Protein AF-A0A5A9NVC7-F1 (afdb_monomer_lite)

Foldseek 3Di:
DDDPPPDDPVVLVPDDPVVNCCVVCVVVVVVVCPPPLNVCVVVVNDDLVNVLVVLVVVLVVLVVVVVVLVVCCPPPVRVVPNDCPPDRCNVVSVVVNVVSVVVVVVVVVVPDDDD

Radius of gyration: 20.89 Å; chains: 1; bounding box: 48×17×75 Å

Structure (mmCIF, N/CA/C/O backbone):
data_AF-A0A5A9NVC7-F1
#
_entry.id   AF-A0A5A9NVC7-F1
#
loop_
_atom_site.group_PDB
_atom_site.id
_atom_site.type_symbol
_atom_site.label_atom_id
_atom_site.label_alt_id
_atom_site.label_comp_id
_atom_site.label_asym_id
_atom_site.label_entity_id
_atom_site.label_seq_id
_atom_site.pdbx_PDB_ins_code
_atom_site.Cartn_x
_atom_site.Cartn_y
_atom_site.Cartn_z
_atom_site.occupancy
_atom_site.B_iso_or_equiv
_atom_site.auth_seq_id
_atom_site.auth_comp_id
_atom_site.auth_asym_id
_atom_site.auth_atom_id
_atom_site.pdbx_PDB_model_num
ATOM 1 N N . MET A 1 1 ? -30.151 3.679 -17.916 1.00 35.38 1 MET A N 1
ATOM 2 C CA . MET A 1 1 ? -29.539 2.762 -18.900 1.00 35.38 1 MET A CA 1
ATOM 3 C C . MET A 1 1 ? -28.053 3.063 -18.915 1.00 35.38 1 MET A C 1
ATOM 5 O O . MET A 1 1 ? -27.618 3.911 -19.678 1.00 35.38 1 MET A O 1
ATOM 9 N N . GLU A 1 2 ? -27.292 2.458 -18.006 1.00 37.38 2 GLU A N 1
ATOM 10 C CA . GLU A 1 2 ? -25.833 2.552 -18.056 1.00 37.38 2 GLU A CA 1
ATOM 11 C C . GLU A 1 2 ? -25.345 1.413 -18.937 1.00 37.38 2 GLU A C 1
ATOM 13 O O . GLU A 1 2 ? -25.499 0.236 -18.619 1.00 37.38 2 GLU A O 1
ATOM 18 N N . THR A 1 3 ? -24.861 1.765 -20.121 1.00 36.56 3 THR A N 1
ATOM 19 C CA . THR A 1 3 ? -24.255 0.811 -21.035 1.00 36.56 3 THR A CA 1
ATOM 20 C C . THR A 1 3 ? -22.942 0.349 -20.417 1.00 36.56 3 THR A C 1
ATOM 22 O O . THR A 1 3 ? -21.951 1.082 -20.457 1.00 36.56 3 THR A O 1
ATOM 25 N N . SER A 1 4 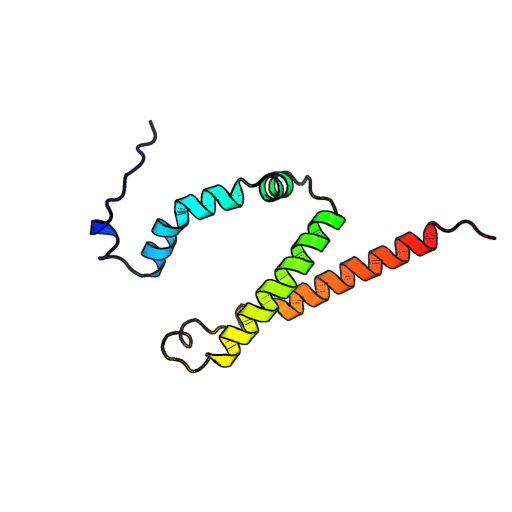? -22.923 -0.861 -19.856 1.00 45.91 4 SER A N 1
ATOM 26 C CA . SER A 1 4 ? -21.690 -1.614 -19.646 1.00 45.91 4 SER A CA 1
ATOM 27 C C . SER A 1 4 ? -20.990 -1.722 -20.997 1.00 45.91 4 SER A C 1
ATOM 29 O O . SER A 1 4 ? -21.351 -2.549 -21.832 1.00 45.91 4 SER A O 1
ATOM 31 N N . LYS A 1 5 ? -20.022 -0.838 -21.254 1.00 48.75 5 LYS A N 1
ATOM 32 C CA . LYS A 1 5 ? -19.079 -1.021 -22.353 1.00 48.75 5 LYS A CA 1
ATOM 33 C C . LYS A 1 5 ? -18.272 -2.266 -22.011 1.00 48.75 5 LYS A C 1
ATOM 35 O O . LYS A 1 5 ? -17.355 -2.211 -21.198 1.00 48.75 5 LYS A O 1
ATOM 40 N N . ASN A 1 6 ? -18.688 -3.385 -22.592 1.00 52.09 6 ASN A N 1
ATOM 41 C CA . ASN A 1 6 ? -17.904 -4.601 -22.684 1.00 52.09 6 ASN A CA 1
ATOM 42 C C . ASN A 1 6 ? -16.670 -4.261 -23.532 1.00 52.09 6 ASN A C 1
ATOM 44 O O . ASN A 1 6 ? -16.761 -4.203 -24.759 1.00 52.09 6 ASN A O 1
ATOM 48 N N . VAL A 1 7 ? -15.570 -3.890 -22.877 1.00 51.56 7 VAL A N 1
ATOM 49 C CA . VAL A 1 7 ? -14.302 -3.611 -23.556 1.00 51.56 7 VAL A CA 1
ATOM 50 C C . VAL A 1 7 ? -13.744 -4.958 -23.991 1.00 51.56 7 VAL A C 1
ATOM 52 O O . VAL A 1 7 ? -13.434 -5.802 -23.154 1.00 51.56 7 VAL A O 1
ATOM 55 N N . GLN A 1 8 ? -13.696 -5.173 -25.304 1.00 49.44 8 GLN A N 1
ATOM 56 C CA . GLN A 1 8 ? -13.180 -6.404 -25.892 1.00 49.44 8 GLN A CA 1
ATOM 57 C C . GLN A 1 8 ? -11.675 -6.540 -25.585 1.00 49.44 8 GLN A C 1
ATOM 59 O O . GLN A 1 8 ? -10.974 -5.522 -25.601 1.00 49.44 8 GLN A O 1
ATOM 64 N N . PRO A 1 9 ? -11.155 -7.761 -25.346 1.00 51.16 9 PRO A N 1
ATOM 65 C CA . PRO A 1 9 ? -9.744 -7.991 -25.017 1.00 51.16 9 PRO A CA 1
ATOM 66 C C . PRO A 1 9 ? -8.768 -7.393 -26.042 1.00 51.16 9 PRO A C 1
ATOM 68 O O . PRO A 1 9 ? -7.686 -6.947 -25.670 1.00 51.16 9 PRO A O 1
ATOM 71 N N . GLU A 1 10 ? -9.165 -7.330 -27.318 1.00 50.88 10 GLU A N 1
ATOM 72 C CA . GLU A 1 10 ? -8.334 -6.820 -28.416 1.00 50.88 10 GLU A CA 1
ATOM 73 C C . GLU A 1 10 ? -8.061 -5.306 -28.357 1.00 50.88 10 GLU A C 1
ATOM 75 O O . GLU A 1 10 ? -7.126 -4.843 -29.000 1.00 50.88 10 GLU A O 1
ATOM 80 N N . GLN A 1 11 ? -8.832 -4.516 -27.595 1.00 53.19 11 GLN A N 1
ATOM 81 C CA . GLN A 1 11 ? -8.586 -3.069 -27.462 1.00 53.19 11 GLN A CA 1
ATOM 82 C C . GLN A 1 11 ? -7.611 -2.705 -26.333 1.00 53.19 11 GLN A C 1
ATOM 84 O O . GLN A 1 11 ? -7.152 -1.570 -26.275 1.00 53.19 11 GLN A O 1
ATOM 89 N N . ILE A 1 12 ? -7.300 -3.637 -25.426 1.00 57.69 12 ILE A N 1
ATOM 90 C CA . ILE A 1 12 ? -6.425 -3.375 -24.270 1.00 57.69 12 ILE A CA 1
ATOM 91 C C . ILE A 1 12 ? -4.946 -3.390 -24.689 1.00 57.69 12 ILE A C 1
ATOM 93 O O . ILE A 1 12 ? -4.115 -2.756 -24.054 1.00 57.69 12 ILE A O 1
ATOM 97 N N . THR A 1 13 ? -4.596 -4.071 -25.781 1.00 62.84 13 THR A N 1
ATOM 98 C CA . THR A 1 13 ? -3.195 -4.246 -26.197 1.00 62.84 13 THR A CA 1
ATOM 99 C C . THR A 1 13 ? -2.566 -3.015 -26.858 1.00 62.84 13 THR A C 1
ATOM 101 O O . THR A 1 13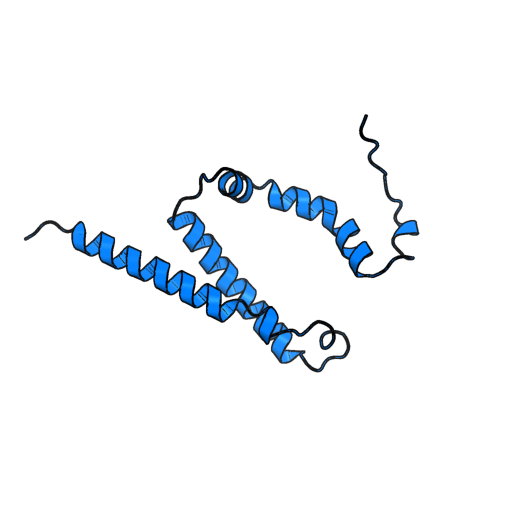 ? -1.363 -3.033 -27.093 1.00 62.84 13 THR A O 1
ATOM 104 N N . ASP A 1 14 ? -3.351 -1.976 -27.166 1.00 79.69 14 ASP A N 1
ATOM 105 C CA . ASP A 1 14 ? -2.904 -0.759 -27.872 1.00 79.69 14 ASP A CA 1
ATOM 106 C C . ASP A 1 14 ? -2.856 0.489 -26.960 1.00 79.69 14 ASP A C 1
ATOM 108 O O . ASP A 1 14 ? -2.720 1.613 -27.435 1.00 79.69 14 ASP A O 1
ATOM 112 N N . SER A 1 15 ? -2.997 0.311 -25.640 1.00 88.25 15 SER A N 1
ATOM 113 C CA . SER A 1 15 ? -2.971 1.398 -24.651 1.00 88.25 15 SER A CA 1
ATOM 114 C C . SER A 1 15 ? -1.794 1.305 -23.676 1.00 88.25 15 SER A C 1
ATOM 116 O O . SER A 1 15 ? -1.159 0.258 -23.536 1.00 88.25 15 SER A O 1
ATOM 118 N N . ASP A 1 16 ? -1.496 2.404 -22.975 1.00 95.81 16 ASP A N 1
ATOM 119 C CA . ASP A 1 16 ? -0.419 2.454 -21.980 1.00 95.81 16 ASP A CA 1
ATOM 120 C C . ASP A 1 16 ? -0.639 1.441 -20.845 1.00 95.81 16 ASP A C 1
ATOM 122 O O . ASP A 1 16 ? -1.766 1.178 -20.418 1.00 95.81 16 ASP A O 1
ATOM 126 N N . LEU A 1 17 ? 0.454 0.918 -20.275 1.00 93.94 17 LEU A N 1
ATOM 127 C CA . LEU A 1 17 ? 0.406 -0.078 -19.194 1.00 93.94 17 LEU A CA 1
ATOM 128 C C . LEU A 1 17 ? -0.468 0.365 -18.005 1.00 93.94 17 LEU A C 1
ATOM 130 O O . LEU A 1 17 ? -1.164 -0.452 -17.401 1.00 93.94 17 LEU A O 1
ATOM 134 N N . SER A 1 18 ? -0.456 1.657 -17.671 1.00 95.38 18 SER A N 1
ATOM 135 C CA . SER A 1 18 ? -1.276 2.221 -16.593 1.00 95.38 18 SER A CA 1
ATOM 136 C C . SER A 1 18 ? -2.778 2.094 -16.878 1.00 95.38 18 SER A C 1
ATOM 138 O O . SER A 1 18 ? -3.552 1.745 -15.981 1.00 95.38 18 SER A O 1
ATOM 140 N N . GLU A 1 19 ? -3.197 2.320 -18.125 1.00 95.81 19 GLU A N 1
ATOM 141 C CA . GLU A 1 19 ? -4.580 2.150 -18.566 1.00 95.81 19 GLU A CA 1
ATOM 142 C C . GLU A 1 19 ? -4.976 0.677 -18.565 1.00 95.81 19 GLU A C 1
ATOM 144 O O . GLU A 1 19 ? -6.049 0.333 -18.063 1.00 95.81 19 GLU A O 1
ATOM 149 N N . GLN A 1 20 ? -4.085 -0.198 -19.039 1.00 95.94 20 GLN A N 1
ATOM 150 C CA . GLN A 1 20 ? -4.308 -1.640 -19.016 1.00 95.94 20 GLN A CA 1
ATOM 151 C C . GLN A 1 20 ? -4.545 -2.138 -17.588 1.00 95.94 20 GLN A C 1
ATOM 153 O O . GLN A 1 20 ? -5.594 -2.725 -17.329 1.00 95.94 20 GLN A O 1
ATOM 158 N N . ILE A 1 21 ? -3.642 -1.839 -16.639 1.00 95.88 21 ILE A N 1
ATOM 159 C CA . ILE A 1 21 ? -3.776 -2.238 -15.224 1.00 95.88 21 ILE A CA 1
ATOM 160 C C . ILE A 1 21 ? -5.100 -1.735 -14.645 1.00 95.88 21 ILE A C 1
ATOM 162 O O . ILE A 1 21 ? -5.826 -2.501 -14.005 1.00 95.88 21 ILE A O 1
ATOM 166 N N . LYS A 1 22 ? -5.454 -0.470 -14.896 1.00 95.12 22 LYS A N 1
ATOM 167 C CA . LYS A 1 22 ? -6.707 0.122 -14.411 1.00 95.12 22 LYS A CA 1
ATOM 168 C C . LYS A 1 22 ? -7.936 -0.621 -14.935 1.00 95.12 22 LYS A C 1
ATOM 170 O O . LYS A 1 22 ? -8.885 -0.833 -14.184 1.00 95.12 22 LYS A O 1
ATOM 175 N N . VAL A 1 23 ? -7.932 -1.010 -16.209 1.00 95.38 23 VAL A N 1
ATOM 176 C CA . VAL A 1 23 ? -9.046 -1.741 -16.824 1.00 95.38 23 VAL A CA 1
ATOM 177 C C . VAL A 1 23 ? -9.111 -3.167 -16.285 1.00 95.38 23 VAL A C 1
ATOM 179 O O . VAL A 1 23 ? -10.163 -3.578 -15.798 1.00 95.38 23 VAL A O 1
ATOM 182 N N . VAL A 1 24 ? -7.999 -3.908 -16.309 1.00 96.00 24 VAL A N 1
ATOM 183 C CA . VAL A 1 24 ? -8.005 -5.336 -15.946 1.00 96.00 24 VAL A CA 1
ATOM 184 C C . VAL A 1 24 ? -8.237 -5.580 -14.454 1.00 96.00 24 VAL A C 1
ATOM 186 O O . VAL A 1 24 ? -8.742 -6.633 -14.074 1.00 96.00 24 VAL A O 1
ATOM 189 N N . THR A 1 25 ? -7.916 -4.608 -13.594 1.00 96.38 25 THR A N 1
ATOM 190 C CA . THR A 1 25 ? -8.158 -4.700 -12.143 1.00 96.38 25 THR A CA 1
ATOM 191 C C . THR A 1 25 ? -9.498 -4.107 -11.705 1.00 96.38 25 THR A C 1
ATOM 193 O O . THR A 1 25 ? -9.831 -4.174 -10.524 1.00 96.38 25 THR A O 1
ATOM 196 N N . LYS A 1 26 ? -10.310 -3.563 -12.623 1.00 97.50 26 LYS A N 1
ATOM 197 C CA . LYS A 1 26 ? -11.568 -2.878 -12.283 1.00 97.50 26 LYS A CA 1
ATOM 198 C C . LYS A 1 26 ? -12.516 -3.758 -11.464 1.00 97.50 26 LYS A C 1
ATOM 200 O O . LYS A 1 26 ? -12.966 -3.354 -10.396 1.00 97.50 26 LYS A O 1
ATOM 205 N N . ASP A 1 27 ? -12.785 -4.976 -11.928 1.00 97.19 27 ASP A N 1
ATOM 206 C CA . ASP A 1 27 ? -13.744 -5.860 -11.260 1.00 97.19 27 ASP A CA 1
ATOM 207 C C . ASP A 1 27 ? -13.221 -6.369 -9.912 1.00 97.19 27 ASP A C 1
ATOM 209 O O . ASP A 1 27 ? -13.991 -6.526 -8.962 1.00 97.19 27 ASP A O 1
ATOM 213 N N . SER A 1 28 ? -11.914 -6.640 -9.798 1.00 97.75 28 SER A N 1
ATOM 214 C CA . SER A 1 28 ? -11.314 -7.035 -8.519 1.00 97.75 28 SER A CA 1
ATOM 215 C C . SER A 1 28 ? -11.291 -5.875 -7.528 1.00 97.75 28 SER A C 1
ATOM 217 O O . SER A 1 28 ? -11.591 -6.100 -6.357 1.00 97.75 28 SER A O 1
ATOM 219 N N . HIS A 1 29 ? -11.038 -4.649 -7.990 1.00 97.62 29 HIS A N 1
ATOM 220 C CA . HIS A 1 29 ? -11.141 -3.438 -7.182 1.00 97.62 29 HIS A CA 1
ATOM 221 C C . HIS A 1 29 ? -12.563 -3.254 -6.639 1.00 97.62 29 HIS A C 1
ATOM 223 O O . HIS A 1 29 ? -12.741 -3.118 -5.429 1.00 97.62 29 HIS A O 1
ATOM 229 N N . THR A 1 30 ? -13.584 -3.349 -7.500 1.00 98.12 30 THR A N 1
ATOM 230 C CA . THR A 1 30 ? -14.990 -3.262 -7.076 1.00 98.12 30 THR A CA 1
ATOM 231 C C . THR A 1 30 ? -15.345 -4.342 -6.055 1.00 98.12 30 THR A C 1
ATOM 233 O O . THR A 1 30 ? -16.056 -4.072 -5.092 1.00 98.12 30 THR A O 1
ATOM 236 N N . ARG A 1 31 ? -14.834 -5.571 -6.188 1.00 98.19 31 ARG A N 1
ATOM 237 C CA . ARG A 1 31 ? -15.053 -6.592 -5.149 1.00 98.19 31 ARG A CA 1
ATOM 238 C C . ARG A 1 31 ? -14.333 -6.263 -3.840 1.00 98.19 31 ARG A C 1
ATOM 240 O O . ARG A 1 31 ? -14.914 -6.460 -2.778 1.00 98.19 31 ARG A O 1
ATOM 247 N N . ALA A 1 32 ? -13.096 -5.773 -3.904 1.00 97.44 32 ALA A N 1
ATOM 248 C CA . ALA A 1 32 ? -12.292 -5.467 -2.722 1.00 97.44 32 ALA A CA 1
ATOM 249 C C . ALA A 1 32 ? -12.912 -4.341 -1.875 1.00 97.44 32 ALA A C 1
ATOM 251 O O . ALA A 1 32 ? -13.040 -4.485 -0.656 1.00 97.44 32 ALA A O 1
ATOM 252 N N . GLU A 1 33 ? -13.366 -3.258 -2.515 1.00 96.94 33 GLU A N 1
ATOM 253 C CA . GLU A 1 33 ? -14.001 -2.122 -1.827 1.00 96.94 33 GLU A CA 1
ATOM 254 C C . GLU A 1 33 ? -15.385 -2.464 -1.241 1.00 96.94 33 GLU A C 1
ATOM 256 O O . GLU A 1 33 ? -15.816 -1.827 -0.285 1.00 96.94 33 GLU A O 1
ATOM 261 N N . ASN A 1 34 ? -16.054 -3.503 -1.761 1.00 97.44 34 ASN A N 1
ATOM 262 C CA . ASN A 1 34 ? -17.370 -3.965 -1.298 1.00 97.44 34 ASN A CA 1
ATOM 263 C C . ASN A 1 34 ? -17.308 -5.131 -0.290 1.00 97.44 34 ASN A C 1
ATOM 265 O O . ASN A 1 34 ? -18.331 -5.744 0.017 1.00 97.44 34 ASN A O 1
ATOM 269 N N . THR A 1 35 ? -16.132 -5.453 0.256 1.00 96.75 35 THR A N 1
ATOM 270 C CA . THR A 1 35 ? -16.030 -6.391 1.388 1.00 96.75 35 THR A CA 1
ATOM 271 C C . THR A 1 35 ? -16.690 -5.812 2.643 1.00 96.75 35 THR A C 1
ATOM 273 O O . THR A 1 35 ? -16.718 -4.597 2.838 1.00 96.75 35 THR A O 1
ATOM 276 N N . GLU A 1 36 ? -17.190 -6.664 3.545 1.00 94.38 36 GLU A N 1
ATOM 277 C CA . GLU A 1 36 ? -17.865 -6.206 4.774 1.00 94.38 36 GLU A CA 1
ATOM 278 C C . GLU A 1 36 ? -16.993 -5.269 5.622 1.00 94.38 36 GLU A C 1
ATOM 280 O O . GLU A 1 36 ? -17.487 -4.282 6.174 1.00 94.38 36 GLU A O 1
ATOM 285 N N . LEU A 1 37 ? -15.685 -5.549 5.688 1.00 91.62 37 LEU A N 1
ATOM 286 C CA . LEU A 1 37 ? -14.719 -4.713 6.396 1.00 91.62 37 LEU A CA 1
ATOM 287 C C . LEU A 1 37 ? -14.621 -3.319 5.764 1.00 91.62 37 LEU A C 1
ATOM 289 O O . LEU A 1 37 ? -14.717 -2.327 6.485 1.00 91.62 37 LEU A O 1
ATOM 293 N N . MET A 1 38 ? -14.460 -3.232 4.439 1.00 95.44 38 MET A N 1
ATOM 294 C CA . MET A 1 38 ? -14.334 -1.950 3.734 1.00 95.44 38 MET A CA 1
ATOM 295 C C . MET A 1 38 ? -15.636 -1.146 3.764 1.00 95.44 38 MET A C 1
ATOM 297 O O . MET A 1 38 ? -15.604 0.051 4.044 1.00 95.44 38 MET A O 1
ATOM 301 N N . LEU A 1 39 ? -16.789 -1.798 3.597 1.00 96.88 39 LEU A N 1
ATOM 302 C CA . LEU A 1 39 ? -18.095 -1.145 3.718 1.00 96.88 39 LEU A CA 1
ATOM 303 C C . LEU A 1 39 ? -18.330 -0.591 5.129 1.00 96.88 39 LEU A C 1
ATOM 305 O O . LEU A 1 39 ? -18.853 0.512 5.289 1.00 96.88 39 LEU A O 1
ATOM 309 N N . SER A 1 40 ? -17.935 -1.337 6.164 1.00 95.38 40 SER A N 1
ATOM 310 C CA . SER A 1 40 ? -18.006 -0.861 7.551 1.00 95.38 40 SER A CA 1
ATOM 311 C C . SER A 1 40 ? -17.068 0.324 7.776 1.00 95.38 40 SER A C 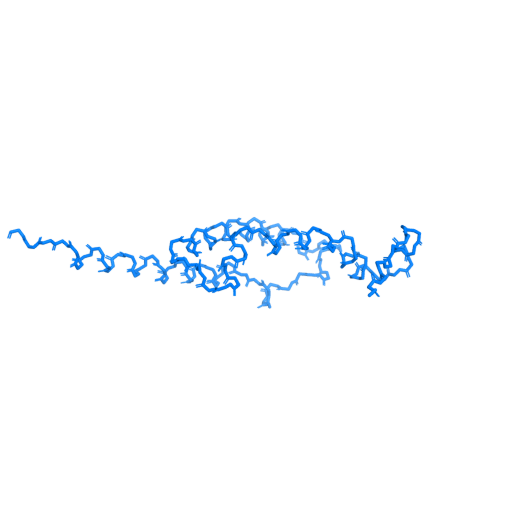1
ATOM 313 O O . SER A 1 40 ? -17.467 1.308 8.395 1.00 95.38 40 SER A O 1
ATOM 315 N N . TYR A 1 41 ? -15.861 0.273 7.207 1.00 94.50 41 TYR A N 1
ATOM 316 C CA . TYR A 1 41 ? -14.882 1.356 7.268 1.00 94.50 41 TYR A CA 1
ATOM 317 C C . TYR A 1 41 ? -15.406 2.651 6.631 1.00 94.50 41 TYR A C 1
ATOM 319 O O . TYR A 1 41 ? -15.385 3.703 7.266 1.00 94.50 41 TYR A O 1
ATOM 327 N N . GLN A 1 42 ? -15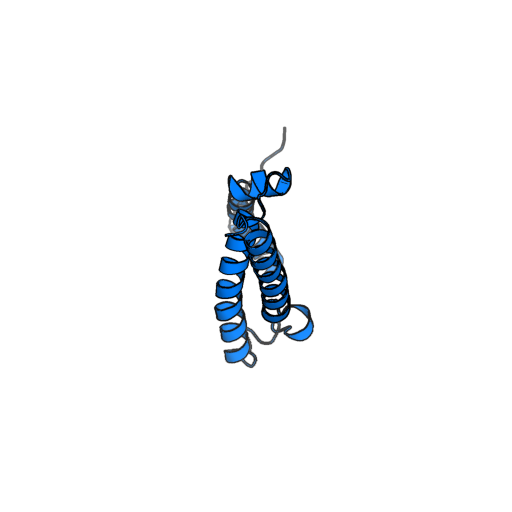.946 2.575 5.411 1.00 95.94 42 GLN A N 1
ATOM 328 C CA . GLN A 1 42 ? -16.504 3.721 4.679 1.00 95.94 42 GLN A CA 1
ATOM 329 C C . GLN A 1 42 ? -17.695 4.369 5.399 1.00 95.94 42 GLN A C 1
ATOM 331 O O . GLN A 1 42 ? -17.886 5.579 5.316 1.00 95.94 42 GLN A O 1
ATOM 336 N N . ARG A 1 43 ? -18.485 3.577 6.133 1.00 96.88 43 ARG A N 1
ATOM 337 C CA . ARG A 1 43 ? -19.608 4.068 6.951 1.00 96.88 43 ARG A CA 1
ATOM 338 C C . ARG A 1 43 ? -19.174 4.611 8.319 1.00 96.88 43 ARG A C 1
ATOM 340 O O . ARG A 1 43 ? -20.024 5.046 9.086 1.00 96.88 43 ARG A O 1
ATOM 347 N N . GLY A 1 44 ? -17.881 4.565 8.649 1.00 95.31 44 GLY A N 1
ATOM 348 C CA . GLY A 1 44 ? -17.359 4.967 9.958 1.00 95.31 44 GLY A CA 1
ATOM 349 C C . GLY A 1 44 ? -17.633 3.959 11.082 1.00 95.31 44 GLY A C 1
ATOM 350 O O . GLY A 1 44 ? -17.438 4.269 12.253 1.00 95.31 44 GLY A O 1
ATOM 351 N N . HIS A 1 45 ? -18.065 2.741 10.752 1.00 96.06 45 HIS A N 1
ATOM 352 C CA . HIS A 1 45 ? -18.373 1.668 11.699 1.00 96.06 45 HIS A CA 1
ATOM 353 C C . HIS A 1 45 ? -17.172 0.736 11.913 1.00 96.06 45 HIS A C 1
ATOM 355 O O . HIS A 1 45 ? -17.283 -0.482 11.784 1.00 96.06 45 HIS A O 1
ATOM 361 N N . VAL A 1 46 ? -16.004 1.300 12.227 1.00 93.88 46 VAL A N 1
ATOM 362 C CA . VAL A 1 46 ? -14.785 0.528 12.503 1.00 93.88 46 VAL A CA 1
ATOM 363 C C . VAL A 1 46 ? -14.357 0.715 13.954 1.00 93.88 46 VAL A C 1
ATOM 365 O O . VAL A 1 46 ? -14.195 1.833 14.441 1.00 93.88 46 VAL A O 1
ATOM 368 N N . SER A 1 47 ? -14.181 -0.392 14.676 1.00 92.00 47 SER A N 1
ATOM 369 C CA . SER A 1 47 ? -13.629 -0.347 16.031 1.00 92.00 47 SER A CA 1
ATOM 370 C C . SER A 1 47 ? -12.115 -0.133 16.004 1.00 92.00 47 SER A C 1
ATOM 372 O O . SER A 1 47 ? -11.428 -0.517 15.055 1.00 92.00 47 SER A O 1
ATOM 374 N N . LEU A 1 48 ? -11.567 0.404 17.098 1.00 91.00 48 LEU A N 1
ATOM 375 C CA . LEU A 1 48 ? -10.118 0.561 17.247 1.00 91.00 48 LEU A CA 1
ATOM 376 C C . LEU A 1 48 ? -9.374 -0.775 17.078 1.00 91.00 48 LEU A C 1
ATOM 378 O O . LEU A 1 48 ? -8.334 -0.814 16.433 1.00 91.00 48 LEU A O 1
ATOM 382 N N . THR A 1 49 ? -9.919 -1.874 17.606 1.00 91.19 49 THR A N 1
ATOM 383 C CA . THR A 1 49 ? -9.313 -3.208 17.483 1.00 91.19 49 THR A CA 1
ATOM 384 C C . THR A 1 49 ? -9.295 -3.700 16.037 1.00 91.19 49 THR A C 1
ATOM 386 O O . THR A 1 49 ? -8.279 -4.222 15.589 1.00 91.19 49 THR A O 1
ATOM 389 N N . GLN A 1 50 ? -10.379 -3.507 15.277 1.00 92.06 50 GLN A N 1
ATOM 390 C CA . GLN A 1 50 ? -10.401 -3.851 13.849 1.00 92.06 50 GLN A CA 1
ATOM 391 C C . GLN A 1 50 ? -9.382 -3.031 13.056 1.00 92.06 50 GLN A C 1
ATOM 393 O O . GLN A 1 50 ? -8.663 -3.588 12.229 1.00 92.06 50 GLN A O 1
ATOM 398 N N . TYR A 1 51 ? -9.269 -1.734 13.350 1.00 93.00 51 TYR A N 1
ATOM 399 C CA . TYR A 1 51 ? -8.274 -0.873 12.716 1.00 93.00 51 TYR A CA 1
ATOM 400 C C . TYR A 1 51 ? -6.835 -1.298 13.042 1.00 93.00 51 TYR A C 1
ATOM 402 O O . TYR A 1 51 ? -5.996 -1.388 12.150 1.00 93.00 51 TYR A O 1
ATOM 410 N N . GLN A 1 52 ? -6.555 -1.634 14.304 1.00 92.81 52 GLN A N 1
ATOM 411 C CA . GLN A 1 52 ? -5.252 -2.156 14.725 1.00 92.81 52 GLN A CA 1
ATOM 412 C C . GLN A 1 52 ? -4.897 -3.460 14.004 1.00 92.81 52 GLN A C 1
ATOM 414 O O . GLN A 1 52 ? -3.770 -3.606 13.542 1.00 92.81 52 GLN A O 1
ATOM 419 N N . MET A 1 53 ? -5.847 -4.392 13.870 1.00 94.00 53 MET A N 1
ATOM 420 C CA . MET A 1 53 ? -5.620 -5.635 13.123 1.00 94.00 53 MET A CA 1
ATOM 421 C C . MET A 1 53 ? -5.283 -5.355 11.656 1.00 94.00 53 MET A C 1
ATOM 423 O O . MET A 1 53 ? -4.320 -5.922 11.147 1.00 94.00 53 MET A O 1
ATOM 427 N N . LEU A 1 54 ? -6.013 -4.438 11.009 1.00 94.50 54 LEU A N 1
ATOM 428 C CA . LEU A 1 54 ? -5.720 -4.009 9.642 1.00 94.50 54 LEU A CA 1
ATOM 429 C C . LEU A 1 54 ? -4.297 -3.440 9.523 1.00 94.50 54 LEU A C 1
ATOM 431 O O . LEU A 1 54 ? -3.547 -3.867 8.648 1.00 94.50 54 LEU A O 1
ATOM 435 N N . LEU A 1 55 ? -3.895 -2.531 10.419 1.00 95.88 55 LEU A N 1
ATOM 436 C CA . LEU A 1 55 ? -2.543 -1.961 10.419 1.00 95.88 55 LEU A CA 1
ATOM 437 C C . LEU A 1 55 ? -1.454 -3.015 10.657 1.00 95.88 55 LEU A C 1
ATOM 439 O O . LEU A 1 55 ? -0.427 -2.978 9.985 1.00 95.88 55 LEU A O 1
ATOM 443 N N . CYS A 1 56 ? -1.670 -3.975 11.561 1.00 96.56 56 CYS A N 1
ATOM 444 C CA . CYS A 1 56 ? -0.735 -5.082 11.781 1.00 96.56 56 CYS A CA 1
ATOM 445 C C . CYS A 1 56 ? -0.556 -5.935 10.518 1.00 96.56 56 CYS A C 1
ATOM 447 O O . CYS A 1 56 ? 0.565 -6.322 10.188 1.00 96.56 56 CYS A O 1
ATOM 449 N N . SER A 1 57 ? -1.646 -6.220 9.797 1.00 97.25 57 SER A N 1
ATOM 450 C CA . SER A 1 57 ? -1.581 -6.939 8.523 1.00 97.25 57 SER A CA 1
ATOM 451 C C . SER A 1 57 ? -0.849 -6.127 7.454 1.00 97.25 57 SER A C 1
ATOM 453 O O . SER A 1 57 ? 0.037 -6.664 6.792 1.00 97.25 57 SER A O 1
ATOM 455 N N . LEU A 1 58 ? -1.154 -4.830 7.326 1.00 97.69 58 LEU A N 1
ATOM 456 C CA . LEU A 1 58 ? -0.465 -3.942 6.386 1.00 97.69 58 LEU A CA 1
ATOM 457 C C . LEU A 1 58 ? 1.028 -3.842 6.695 1.00 97.69 58 LEU A C 1
ATOM 459 O O . LEU A 1 58 ? 1.822 -3.928 5.769 1.00 97.69 58 LEU A O 1
ATOM 463 N N 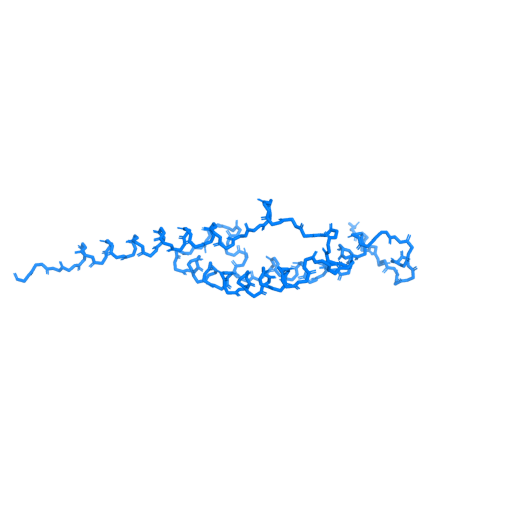. TYR A 1 59 ? 1.424 -3.749 7.967 1.00 98.12 59 TYR A N 1
ATOM 464 C CA . TYR A 1 59 ? 2.836 -3.728 8.352 1.00 98.12 59 TYR A CA 1
ATOM 465 C C . TYR A 1 59 ? 3.596 -4.917 7.756 1.00 98.12 59 TYR A C 1
ATOM 467 O O . TYR A 1 59 ? 4.649 -4.731 7.164 1.00 98.12 59 TYR A O 1
ATOM 475 N N . LYS A 1 60 ? 3.043 -6.133 7.849 1.00 98.31 60 LYS A N 1
ATOM 476 C CA . LYS A 1 60 ? 3.686 -7.337 7.299 1.00 98.31 60 LYS A CA 1
ATOM 477 C C . LYS A 1 60 ? 3.679 -7.403 5.776 1.00 98.31 60 LYS A C 1
ATOM 479 O O . LYS A 1 60 ? 4.637 -7.899 5.194 1.00 98.31 60 LYS A O 1
ATOM 484 N N . ILE A 1 61 ? 2.635 -6.884 5.134 1.00 98.31 61 ILE A N 1
ATOM 485 C CA . ILE A 1 61 ? 2.579 -6.790 3.670 1.00 98.31 61 ILE A CA 1
ATOM 486 C C . ILE A 1 61 ? 3.636 -5.804 3.162 1.00 98.31 61 ILE A C 1
ATOM 488 O O . ILE A 1 61 ? 4.402 -6.149 2.267 1.00 98.31 61 ILE A O 1
ATOM 492 N N . TYR A 1 62 ? 3.707 -4.610 3.754 1.00 98.50 62 TYR A N 1
ATOM 493 C CA . TYR A 1 62 ? 4.684 -3.589 3.378 1.00 98.50 62 TYR A CA 1
ATOM 494 C C . TYR A 1 62 ? 6.114 -3.990 3.745 1.00 98.50 62 TYR A C 1
ATOM 496 O O . TYR A 1 62 ? 7.015 -3.697 2.975 1.00 98.50 62 TYR A O 1
ATOM 504 N N . GLU A 1 63 ? 6.323 -4.740 4.834 1.00 98.31 63 GLU A N 1
ATOM 505 C CA . GLU A 1 63 ? 7.634 -5.309 5.189 1.00 98.31 63 GLU A CA 1
ATOM 506 C C . GLU A 1 63 ? 8.190 -6.159 4.044 1.00 98.31 63 GLU A C 1
ATOM 508 O O . GLU A 1 63 ? 9.299 -5.918 3.577 1.00 98.31 63 GLU A O 1
ATOM 513 N N . ALA A 1 64 ? 7.387 -7.092 3.527 1.00 98.56 64 ALA A N 1
ATOM 514 C CA . ALA A 1 64 ? 7.804 -7.944 2.418 1.00 98.56 64 ALA A CA 1
ATOM 515 C C . ALA A 1 64 ? 7.890 -7.193 1.076 1.00 98.56 64 ALA A C 1
ATOM 517 O O . ALA A 1 64 ? 8.765 -7.488 0.261 1.00 98.56 64 ALA A O 1
ATOM 518 N N . LEU A 1 65 ? 6.970 -6.254 0.824 1.00 98.50 65 LEU A N 1
ATOM 519 C CA . LEU A 1 65 ? 6.918 -5.488 -0.423 1.00 98.50 65 LEU A CA 1
ATOM 520 C C . LEU A 1 65 ? 8.109 -4.534 -0.555 1.00 98.50 65 LEU A C 1
ATOM 522 O O . LEU A 1 65 ? 8.765 -4.534 -1.592 1.00 98.50 65 LEU A O 1
ATOM 526 N N . GLU A 1 66 ? 8.391 -3.747 0.482 1.00 98.44 66 GLU A N 1
ATOM 527 C CA . GLU A 1 66 ? 9.494 -2.781 0.488 1.00 98.44 66 GLU A CA 1
ATOM 528 C C . GLU A 1 66 ? 10.844 -3.518 0.445 1.00 98.44 66 GLU A C 1
ATOM 530 O O . GLU A 1 66 ? 11.671 -3.193 -0.399 1.00 98.44 66 GLU A O 1
ATOM 535 N N . GLU A 1 67 ? 11.018 -4.627 1.183 1.00 98.44 67 GLU A N 1
ATOM 536 C CA . GLU A 1 67 ? 12.229 -5.464 1.071 1.00 98.44 67 GLU A CA 1
ATOM 537 C C . GLU A 1 67 ? 12.428 -6.019 -0.355 1.00 98.44 67 GLU A C 1
ATOM 539 O O . GLU A 1 67 ? 13.548 -6.128 -0.863 1.00 98.44 67 GLU A O 1
ATOM 544 N N . ALA A 1 68 ? 11.347 -6.416 -1.033 1.00 98.44 68 ALA A N 1
ATOM 545 C CA . ALA A 1 68 ? 11.427 -6.874 -2.416 1.00 98.44 68 ALA A CA 1
ATOM 546 C C . ALA A 1 68 ? 11.778 -5.734 -3.386 1.00 98.44 68 ALA A C 1
ATOM 548 O O . ALA A 1 68 ? 12.556 -5.971 -4.311 1.00 98.44 68 ALA A O 1
ATOM 549 N N . LEU A 1 69 ? 11.247 -4.528 -3.179 1.00 98.19 69 LEU A N 1
ATOM 550 C CA . LEU A 1 69 ? 11.587 -3.350 -3.978 1.00 98.19 69 LEU A CA 1
ATOM 551 C C . LEU A 1 69 ? 13.058 -2.963 -3.793 1.00 98.19 69 LEU A C 1
ATOM 553 O O . LEU A 1 69 ? 13.766 -2.844 -4.791 1.00 98.19 69 LEU A O 1
ATOM 557 N N . ASP A 1 70 ? 13.544 -2.897 -2.554 1.00 98.19 70 ASP A N 1
ATOM 558 C CA . ASP A 1 70 ? 14.936 -2.562 -2.229 1.00 98.19 70 ASP A CA 1
ATOM 559 C C . ASP A 1 70 ? 15.921 -3.532 -2.885 1.00 98.19 70 ASP A C 1
ATOM 561 O O . ASP A 1 70 ? 16.891 -3.129 -3.532 1.00 98.19 70 ASP A O 1
ATOM 565 N N . ARG A 1 71 ? 15.649 -4.841 -2.781 1.00 98.50 71 ARG A N 1
ATOM 566 C CA . ARG A 1 71 ? 16.496 -5.882 -3.387 1.00 98.50 71 ARG A CA 1
ATOM 567 C C . ARG A 1 71 ? 16.561 -5.798 -4.910 1.00 98.50 71 ARG A C 1
ATOM 569 O O . ARG A 1 71 ? 17.536 -6.270 -5.488 1.00 98.50 71 ARG A O 1
ATOM 576 N N . ASN A 1 72 ? 15.541 -5.233 -5.554 1.00 98.38 72 ASN A N 1
ATOM 577 C CA . ASN A 1 72 ? 15.440 -5.136 -7.010 1.00 98.38 72 ASN A CA 1
ATOM 578 C C . ASN A 1 72 ? 15.566 -3.694 -7.522 1.00 98.38 72 ASN A C 1
ATOM 580 O O . ASN A 1 72 ? 15.297 -3.450 -8.696 1.00 98.38 72 ASN A O 1
ATOM 584 N N . ALA A 1 73 ? 16.002 -2.747 -6.687 1.00 97.69 73 ALA A N 1
ATOM 585 C CA . ALA A 1 73 ? 15.992 -1.317 -7.001 1.00 97.69 73 ALA A CA 1
ATOM 586 C C . ALA A 1 73 ? 16.783 -0.943 -8.269 1.00 97.69 73 ALA A C 1
ATOM 588 O O . ALA A 1 73 ? 16.480 0.055 -8.917 1.00 97.69 73 ALA A O 1
ATOM 589 N N . THR A 1 74 ? 17.787 -1.740 -8.645 1.00 97.88 74 THR A N 1
ATOM 590 C CA . THR A 1 74 ? 18.614 -1.527 -9.845 1.00 97.88 74 THR A CA 1
ATOM 591 C C . THR A 1 74 ? 18.157 -2.322 -11.068 1.00 97.88 74 THR A C 1
ATOM 593 O O . THR A 1 74 ? 18.755 -2.188 -12.130 1.00 97.88 74 THR A O 1
ATOM 596 N N . HIS A 1 75 ? 17.126 -3.163 -10.945 1.00 98.50 75 HIS A N 1
ATOM 597 C CA . HIS A 1 75 ? 16.605 -3.941 -12.064 1.00 98.50 75 HIS A CA 1
ATOM 598 C C . HIS A 1 75 ? 15.815 -3.030 -13.014 1.00 98.50 75 HIS A C 1
ATOM 600 O O . HIS A 1 75 ? 14.920 -2.316 -12.566 1.00 98.50 75 HIS A O 1
ATOM 606 N N . ASP A 1 76 ? 16.072 -3.105 -14.323 1.00 98.19 76 ASP A N 1
ATOM 607 C CA . ASP A 1 76 ? 15.498 -2.196 -15.336 1.00 98.19 76 ASP A CA 1
ATOM 608 C C . ASP A 1 76 ? 13.963 -2.089 -15.284 1.00 98.19 76 ASP A C 1
ATOM 610 O O . ASP A 1 76 ? 13.397 -1.024 -15.509 1.00 98.19 76 ASP A O 1
ATOM 614 N N . ALA A 1 77 ? 13.275 -3.187 -14.956 1.00 97.12 77 ALA A N 1
ATOM 615 C CA . ALA A 1 77 ? 11.813 -3.211 -14.829 1.00 97.12 77 ALA A CA 1
ATOM 616 C C . ALA A 1 77 ? 11.261 -2.572 -13.534 1.00 97.12 77 ALA A C 1
ATOM 618 O O . ALA A 1 77 ? 10.074 -2.266 -13.473 1.00 97.12 77 ALA A O 1
ATOM 619 N N . VAL A 1 78 ? 12.086 -2.408 -12.495 1.00 97.94 78 VAL A N 1
ATOM 620 C CA . VAL A 1 78 ? 11.674 -1.921 -11.163 1.00 97.94 78 VAL A CA 1
ATOM 621 C C . VAL A 1 78 ? 12.196 -0.512 -10.900 1.00 97.94 78 VAL A C 1
ATOM 623 O O . VAL A 1 78 ? 11.470 0.304 -10.341 1.00 97.94 78 VAL A O 1
ATOM 626 N N . ALA A 1 79 ? 13.411 -0.194 -11.351 1.00 98.12 79 ALA A N 1
ATOM 627 C CA . ALA A 1 79 ? 14.031 1.116 -11.166 1.00 98.12 79 ALA A CA 1
ATOM 628 C C . ALA A 1 79 ? 13.117 2.307 -11.545 1.00 98.12 79 ALA A C 1
ATOM 630 O O . ALA A 1 79 ? 13.084 3.272 -10.783 1.00 98.12 79 ALA A O 1
ATOM 631 N N . PRO A 1 80 ? 12.303 2.258 -12.628 1.00 97.75 80 PRO A N 1
ATOM 632 C CA . PRO A 1 80 ? 11.396 3.357 -12.979 1.00 97.75 80 PRO A CA 1
ATOM 633 C C . PRO A 1 80 ? 10.257 3.609 -11.980 1.00 97.75 80 PRO A C 1
ATOM 635 O O . PRO A 1 80 ? 9.622 4.659 -12.048 1.00 97.75 80 PRO A O 1
ATOM 638 N N . ILE A 1 81 ? 9.963 2.650 -11.095 1.00 97.06 81 ILE A N 1
ATOM 639 C CA . ILE A 1 81 ? 8.883 2.726 -10.098 1.00 97.06 81 ILE A CA 1
ATOM 640 C C . ILE A 1 81 ? 9.391 2.706 -8.647 1.00 97.06 81 ILE A C 1
ATOM 642 O O . ILE A 1 81 ? 8.589 2.639 -7.715 1.00 97.06 81 ILE A O 1
ATOM 646 N N . TYR A 1 82 ? 10.708 2.753 -8.439 1.00 98.12 82 TYR A N 1
ATOM 647 C CA . TYR A 1 82 ? 11.319 2.735 -7.114 1.00 98.12 82 TYR A CA 1
ATOM 648 C C . TYR A 1 82 ? 11.406 4.157 -6.529 1.00 98.12 82 TYR A C 1
ATOM 650 O O . TYR A 1 82 ? 12.338 4.905 -6.818 1.00 98.12 82 TYR A O 1
ATOM 658 N N . PHE A 1 83 ? 10.418 4.521 -5.702 1.00 97.94 83 PHE A N 1
ATOM 659 C CA . PHE A 1 83 ? 10.274 5.844 -5.065 1.00 97.94 83 PHE A CA 1
ATOM 660 C C . PHE A 1 83 ? 10.250 5.740 -3.526 1.00 97.94 83 PHE A C 1
ATOM 662 O O . PHE A 1 83 ? 9.196 5.933 -2.911 1.00 97.94 83 PHE A O 1
ATOM 669 N N . PRO A 1 84 ? 11.372 5.378 -2.877 1.00 96.56 84 PRO A N 1
ATOM 670 C CA . PRO A 1 84 ? 11.389 5.095 -1.441 1.00 96.56 84 PRO A CA 1
ATOM 671 C C . PRO A 1 84 ? 11.065 6.327 -0.581 1.00 96.56 84 PRO A C 1
ATOM 673 O O . PRO A 1 84 ? 10.324 6.229 0.393 1.00 96.56 84 PRO A O 1
ATOM 676 N N . LEU A 1 85 ? 11.538 7.517 -0.967 1.00 96.25 85 LEU A N 1
ATOM 677 C CA . LEU A 1 85 ? 11.320 8.741 -0.188 1.00 96.25 85 LEU A CA 1
ATOM 678 C C . LEU A 1 85 ? 9.842 9.165 -0.162 1.00 96.25 85 LEU A C 1
ATOM 680 O O . LEU A 1 85 ? 9.362 9.708 0.833 1.00 96.25 85 LEU A O 1
ATOM 684 N N . GLU A 1 86 ? 9.129 8.941 -1.261 1.00 97.75 86 GLU A N 1
ATOM 685 C CA . GLU A 1 86 ? 7.747 9.365 -1.444 1.00 97.75 86 GLU A CA 1
ATOM 686 C C . GLU A 1 86 ? 6.731 8.300 -1.012 1.00 97.75 86 GLU A C 1
ATOM 688 O O . GLU A 1 86 ? 5.639 8.657 -0.558 1.00 97.75 86 GLU A O 1
ATOM 693 N N . LEU A 1 87 ? 7.050 7.009 -1.184 1.00 97.88 87 LEU A N 1
ATOM 694 C CA . LEU A 1 87 ? 6.071 5.919 -1.091 1.00 97.88 87 LEU A CA 1
ATOM 695 C C . LEU A 1 87 ? 6.323 4.893 0.021 1.00 97.88 87 LEU A C 1
ATOM 697 O O . LEU A 1 87 ? 5.428 4.075 0.249 1.00 97.88 87 LEU A O 1
ATOM 701 N N . GLU A 1 88 ? 7.449 4.928 0.741 1.00 96.50 88 GLU A N 1
ATOM 702 C CA . GLU A 1 88 ? 7.659 4.036 1.891 1.00 96.50 88 GLU A CA 1
ATOM 703 C C . GLU A 1 88 ? 6.582 4.230 2.964 1.00 96.50 88 GLU A C 1
ATOM 705 O O . GLU A 1 88 ? 6.225 5.343 3.366 1.00 96.50 88 GLU A O 1
ATOM 710 N N . ARG A 1 89 ? 6.051 3.114 3.462 1.00 98.19 89 ARG A N 1
ATOM 711 C CA . ARG A 1 89 ? 4.963 3.087 4.441 1.00 98.19 89 ARG A CA 1
ATOM 712 C C . ARG A 1 89 ? 5.394 2.508 5.772 1.00 98.19 89 ARG A C 1
ATOM 714 O O . ARG A 1 89 ? 4.782 2.871 6.782 1.00 98.19 89 ARG A O 1
ATOM 721 N N . LEU A 1 90 ? 6.414 1.648 5.817 1.00 97.31 90 LEU A N 1
ATOM 722 C CA . LEU A 1 90 ? 6.839 0.990 7.055 1.00 97.31 90 LEU A CA 1
ATOM 723 C C . LEU A 1 90 ? 7.096 1.955 8.224 1.00 97.31 90 LEU A C 1
ATOM 725 O O . LEU A 1 90 ? 6.581 1.677 9.315 1.00 97.31 90 LEU A O 1
ATOM 729 N N . PRO A 1 91 ? 7.817 3.087 8.063 1.00 96.69 91 PRO A N 1
ATOM 730 C CA . PRO A 1 91 ? 8.056 4.006 9.177 1.00 96.69 91 PRO A CA 1
ATOM 731 C C . PRO A 1 91 ? 6.760 4.607 9.735 1.00 96.69 91 PRO A C 1
ATOM 733 O O . PRO A 1 91 ? 6.577 4.678 10.953 1.00 96.69 91 PRO A O 1
ATOM 736 N N . SER A 1 92 ? 5.831 4.996 8.855 1.00 97.06 92 SER A N 1
ATOM 737 C CA . SER A 1 92 ? 4.533 5.553 9.245 1.00 97.06 92 SER A CA 1
ATOM 738 C C . SER A 1 92 ? 3.654 4.513 9.937 1.00 97.06 92 SER A C 1
ATOM 740 O O . SER A 1 92 ? 3.140 4.778 11.021 1.00 97.06 92 SER A O 1
ATOM 742 N N . ILE A 1 93 ? 3.535 3.308 9.367 1.00 96.88 93 ILE A N 1
ATOM 743 C CA . ILE A 1 93 ? 2.721 2.232 9.951 1.00 96.88 93 ILE A CA 1
ATOM 744 C C . ILE A 1 93 ? 3.269 1.831 11.328 1.00 96.88 93 ILE A C 1
ATOM 746 O O . ILE A 1 93 ? 2.494 1.620 12.262 1.00 96.88 93 ILE A O 1
ATOM 750 N N . ARG A 1 94 ? 4.599 1.769 11.495 1.00 95.62 94 ARG A N 1
ATOM 751 C CA . ARG A 1 94 ? 5.233 1.487 12.792 1.00 95.62 94 ARG A CA 1
ATOM 752 C C . ARG A 1 94 ? 4.831 2.517 13.847 1.00 95.62 94 ARG A C 1
ATOM 754 O O . ARG A 1 94 ? 4.383 2.137 14.927 1.00 95.62 94 ARG A O 1
ATOM 761 N N . LYS A 1 95 ? 4.917 3.805 13.510 1.00 96.00 95 LYS A N 1
ATOM 762 C CA . LYS A 1 95 ? 4.523 4.902 14.402 1.00 96.00 95 LYS A CA 1
ATOM 763 C C . LYS A 1 95 ? 3.040 4.828 14.791 1.00 96.00 95 LYS A C 1
ATOM 765 O O . LYS A 1 95 ? 2.691 5.054 15.952 1.00 96.00 95 LYS A O 1
ATOM 770 N N . ASP A 1 96 ? 2.169 4.469 13.851 1.00 95.12 96 ASP A N 1
ATOM 771 C CA . ASP A 1 96 ? 0.732 4.316 14.109 1.00 95.12 96 ASP A CA 1
ATOM 772 C C . ASP A 1 96 ? 0.430 3.135 15.049 1.00 95.12 96 ASP A C 1
ATOM 774 O O . ASP A 1 96 ? -0.424 3.236 15.943 1.00 95.12 96 ASP A O 1
ATOM 778 N N . LEU A 1 97 ? 1.152 2.020 14.893 1.00 93.06 97 LEU A N 1
ATOM 779 C CA . LEU A 1 97 ? 1.052 0.853 15.773 1.00 93.06 97 LEU A CA 1
ATOM 780 C C . LEU A 1 97 ? 1.560 1.156 17.190 1.00 93.06 97 LEU A C 1
ATOM 782 O O . LEU A 1 97 ? 0.904 0.782 18.168 1.00 93.06 97 LEU A O 1
ATOM 786 N N . GLU A 1 98 ? 2.673 1.876 17.324 1.00 91.88 98 GLU A N 1
ATOM 787 C CA . GLU A 1 98 ? 3.202 2.337 18.616 1.00 91.88 98 GLU A CA 1
ATOM 788 C C . GLU A 1 98 ? 2.190 3.231 19.343 1.00 91.88 98 GLU A C 1
ATOM 790 O O . GLU A 1 98 ? 1.866 2.997 20.510 1.00 91.88 98 GLU A O 1
ATOM 795 N N . HIS A 1 99 ? 1.601 4.203 18.639 1.00 90.00 99 HIS A N 1
ATOM 796 C CA . HIS A 1 99 ? 0.566 5.068 19.207 1.00 90.00 99 HIS A CA 1
ATOM 797 C C . HIS A 1 99 ? -0.663 4.279 19.688 1.00 90.00 99 HIS A C 1
ATOM 799 O O . HIS A 1 99 ? -1.232 4.548 20.752 1.00 90.00 99 HIS A O 1
ATOM 805 N N . SER A 1 100 ? -1.078 3.291 18.898 1.00 78.81 100 SER A N 1
ATOM 806 C CA . SER A 1 100 ? -2.268 2.481 19.150 1.00 78.81 100 SER A CA 1
ATOM 807 C C . SER A 1 100 ? -2.095 1.528 20.339 1.00 78.81 100 SER A C 1
ATOM 809 O O . SER A 1 100 ? -3.014 1.366 21.146 1.00 78.81 100 SER A O 1
ATOM 811 N N . THR A 1 101 ? -0.921 0.907 20.462 1.00 72.38 101 THR A N 1
ATOM 812 C CA . THR A 1 101 ? -0.590 -0.043 21.537 1.00 72.38 101 THR A CA 1
ATOM 813 C C . THR A 1 101 ? -0.299 0.653 22.865 1.00 72.38 101 THR A C 1
ATOM 815 O O . THR A 1 101 ? -0.763 0.181 23.906 1.00 72.38 101 THR A O 1
ATOM 818 N N . ALA A 1 102 ? 0.358 1.818 22.847 1.00 61.78 102 ALA A N 1
ATOM 819 C CA . ALA A 1 102 ? 0.586 2.632 24.042 1.00 61.78 102 ALA A CA 1
ATOM 820 C C . ALA A 1 102 ? -0.735 3.016 24.739 1.00 61.78 102 ALA A C 1
ATOM 822 O O . ALA A 1 102 ? -0.897 2.819 25.946 1.00 61.78 102 ALA A O 1
ATOM 823 N N . LYS A 1 103 ? -1.744 3.440 23.965 1.00 58.97 103 LYS A N 1
ATOM 824 C CA . LYS A 1 103 ? -3.077 3.787 24.492 1.00 58.97 103 LYS A CA 1
ATOM 825 C C . LYS A 1 103 ? -3.873 2.591 25.019 1.00 58.97 103 LYS A C 1
ATOM 827 O O . LYS A 1 103 ? -4.751 2.766 25.867 1.00 58.97 103 LYS A O 1
ATOM 832 N N . ALA A 1 104 ? -3.597 1.377 24.541 1.00 58.19 104 ALA A N 1
ATOM 833 C CA . ALA A 1 104 ? -4.214 0.165 25.078 1.00 58.19 104 ALA A CA 1
ATOM 834 C C . ALA A 1 104 ? -3.663 -0.184 26.476 1.00 58.19 104 ALA A C 1
ATOM 836 O O . ALA A 1 104 ? -4.419 -0.645 27.333 1.00 58.19 104 ALA A O 1
ATOM 837 N N . GLY A 1 105 ? -2.375 0.087 26.728 1.00 57.84 105 GLY A N 1
ATOM 838 C CA . GLY A 1 105 ? -1.736 -0.101 28.035 1.00 57.84 105 GLY A CA 1
ATOM 839 C C . GLY A 1 105 ? -2.279 0.836 29.121 1.00 57.84 105 GLY A C 1
ATOM 840 O O . GLY A 1 105 ? -2.579 0.385 30.226 1.00 57.84 105 GLY A O 1
ATOM 841 N N . GLU A 1 106 ? -2.496 2.111 28.790 1.00 54.69 106 GLU A N 1
ATOM 842 C CA . GLU A 1 106 ? -3.016 3.131 29.720 1.00 54.69 106 GLU A CA 1
ATOM 843 C C . GLU A 1 106 ? -4.487 2.909 30.110 1.00 54.69 106 GLU A C 1
ATOM 845 O O . GLU A 1 106 ? -4.880 3.122 31.255 1.00 54.69 106 GLU A O 1
ATOM 850 N N . ARG A 1 107 ? -5.328 2.411 29.194 1.00 55.25 107 ARG A N 1
ATOM 851 C CA . ARG A 1 107 ? -6.724 2.068 29.531 1.00 55.25 107 ARG A CA 1
ATOM 852 C C . ARG A 1 107 ? -6.820 0.872 30.478 1.00 55.25 107 ARG A C 1
ATOM 854 O O . ARG A 1 107 ? -7.771 0.771 31.248 1.00 55.25 107 ARG A O 1
ATOM 861 N N . ARG A 1 108 ? -5.832 -0.026 30.435 1.00 54.25 108 ARG A N 1
ATOM 862 C CA . ARG A 1 108 ? -5.777 -1.242 31.258 1.00 54.25 108 ARG A CA 1
ATOM 863 C C . ARG A 1 108 ? -5.232 -0.984 32.667 1.00 54.25 108 ARG A C 1
ATOM 865 O O . ARG A 1 108 ? -5.537 -1.754 33.575 1.00 54.25 108 ARG A O 1
ATOM 872 N N . SER A 1 109 ? -4.455 0.085 32.870 1.00 54.34 109 SER A N 1
ATOM 873 C CA . SER A 1 109 ? -4.000 0.509 34.203 1.00 54.34 109 SER A CA 1
ATOM 874 C C . SER A 1 109 ? -5.096 1.230 34.998 1.00 54.34 109 SER A C 1
ATOM 876 O O . SER A 1 109 ? -5.144 1.077 36.215 1.00 54.34 109 SER A O 1
ATOM 878 N N . LEU A 1 110 ? -6.022 1.923 34.327 1.00 56.50 110 LEU A N 1
ATOM 879 C CA . LEU A 1 110 ? -7.163 2.613 34.951 1.00 56.50 110 LEU A CA 1
ATOM 880 C C . LEU A 1 110 ? -8.350 1.695 35.301 1.00 56.50 110 LEU A C 1
ATOM 882 O O . LEU A 1 110 ? -9.245 2.112 36.029 1.00 56.50 110 LEU A O 1
ATOM 886 N N . SER A 1 111 ? -8.377 0.452 34.804 1.00 54.66 111 SER A N 1
ATOM 887 C CA . SER A 1 111 ? -9.473 -0.502 35.045 1.00 54.66 111 SER A CA 1
ATOM 888 C C . SER A 1 111 ? -9.168 -1.565 36.111 1.00 54.66 111 SER A C 1
ATOM 890 O O . SER A 1 111 ? -9.970 -2.483 36.294 1.00 54.66 111 SER A O 1
ATOM 892 N N . ARG A 1 112 ? -8.007 -1.515 36.783 1.00 53.31 112 ARG A N 1
ATOM 893 C CA . ARG A 1 112 ? -7.717 -2.410 37.918 1.00 53.31 112 ARG A CA 1
ATOM 894 C C . ARG A 1 112 ? -8.256 -1.775 39.203 1.00 53.31 112 ARG A C 1
ATOM 896 O O . ARG A 1 112 ? -7.813 -0.678 39.535 1.00 53.31 112 ARG A O 1
ATOM 903 N N . PRO A 1 113 ? -9.168 -2.437 39.938 1.00 52.69 113 PRO A N 1
ATOM 904 C CA . PRO A 1 113 ? -9.576 -1.935 41.241 1.00 52.69 113 PRO A CA 1
ATOM 905 C C . PRO A 1 113 ? -8.375 -1.965 42.206 1.00 52.69 113 PRO A C 1
ATOM 907 O O . PRO A 1 113 ? -7.515 -2.849 42.077 1.00 52.69 113 PRO A O 1
ATOM 910 N N . PRO A 1 114 ? -8.283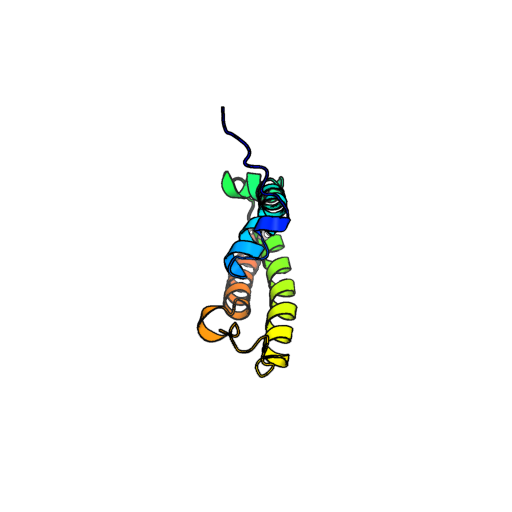 -1.005 43.146 1.00 61.91 114 PRO A N 1
ATOM 911 C CA . PRO A 1 114 ? -7.262 -1.030 44.188 1.00 61.91 114 PRO A CA 1
ATOM 912 C C . PRO A 1 114 ? -7.408 -2.305 45.036 1.00 61.91 114 PRO A C 1
ATOM 914 O O . PRO A 1 114 ? -8.524 -2.790 45.233 1.00 61.91 114 PRO A O 1
ATOM 917 N N . ARG A 1 115 ? -6.271 -2.868 45.466 1.00 58.31 115 ARG A N 1
ATOM 918 C CA . ARG A 1 115 ? -6.232 -4.008 46.398 1.00 58.31 115 ARG A CA 1
ATOM 919 C C . ARG A 1 115 ? -6.681 -3.595 47.789 1.00 58.31 115 ARG A C 1
ATOM 921 O O . ARG A 1 115 ? -6.335 -2.459 48.179 1.00 58.31 115 ARG A O 1
#

Secondary structure (DSSP, 8-state):
--------GGGGGGS-HHHHHHHHTHHHHHHHHTSHHHHHHHTT---HHHHHHHHHHHHHHHHHHHHHHHHTTTSTTTGGG--HHHH--HHHHHHHHHHHHHHHHHHHHTTSPP-

InterPro domains:
  IPR002051 Haem oxygenase [PR00088] (16-41)
  IPR002051 Haem oxygenase [PR00088] (51-76)
  IPR002051 Haem oxygenase [PTHR10720] (3-99)
  IPR002051 Haem oxygenase [cd19165] (16-99)
  IPR016053 Haem oxygenase-like [PF01126] (16-100)
  IPR016084 Haem oxygenase-like, multi-helical [G3DSA:1.20.910.10] (6-115)
  IPR016084 Haem oxygenase-like, multi-helical [SSF48613] (16-101)

pLDDT: mean 85.53, std 18.8, range [35.38, 98.56]

Sequence (115 aa):
METSKNVQPEQITDSDLSEQIKVVTKDSHTRAENTELMLSYQRGHVSLTQYQMLLCSLYKIYEALEEALDRNATHDAVAPIYFPLELERLPSIRKDLEHSTAKAGERRSLSRPPR

Organism: NCBI:txid1572043